Protein AF-A0A1T3WGR2-F1 (afdb_monomer_lite)

Foldseek 3Di:
DDPPDDCVPVPDDPDDDDDDDDDDPVCQVVVCVVCPPPPPDDDDAPCPDPPDPPPPPPDDVVVSVVSVVVVVVVVVVVVVVVVD

pLDDT: mean 82.32, std 11.99, range [49.84, 97.0]

Secondary structure (DSSP, 8-state):
--TT--TTTS-SPPP-PPP-----GGGHHHHHHHHTT-TT-----GGG-TT-----TT--HHHHHHHHHHHHHHHHHHHHHHH-

Radius of gyration: 17.87 Å; chains: 1; bounding box: 41×24×44 Å

Organism: NCBI:txid1801

Sequence (84 aa):
AALFHDEELDGPLPARTRTVVLTSDEQRPAVVTRTEGFADLDVVSADDVPDLATTISGVRPEQQLATVAVRLEMTAVYLRLVRG

Structure (mmCIF, N/CA/C/O backbone):
data_AF-A0A1T3WGR2-F1
#
_entry.id   AF-A0A1T3WGR2-F1
#
loop_
_atom_site.group_PDB
_atom_site.id
_atom_site.type_symbol
_atom_site.label_atom_id
_atom_site.label_alt_id
_atom_site.label_comp_id
_atom_site.label_asym_id
_atom_site.label_entity_id
_atom_site.label_seq_id
_atom_site.pdbx_PDB_ins_code
_atom_site.Cartn_x
_atom_site.Cartn_y
_atom_site.Cartn_z
_atom_site.occupancy
_atom_site.B_iso_or_equiv
_atom_site.auth_seq_id
_atom_site.auth_comp_id
_atom_site.auth_asym_id
_atom_site.auth_atom_id
_atom_site.pdbx_PDB_model_num
ATOM 1 N N . ALA A 1 1 ? -19.401 -10.035 -14.425 1.00 53.91 1 ALA A N 1
ATOM 2 C CA . ALA A 1 1 ? -19.873 -9.332 -15.631 1.00 53.91 1 ALA A CA 1
ATOM 3 C C . ALA A 1 1 ? -20.975 -8.375 -15.201 1.00 53.91 1 ALA A C 1
ATOM 5 O O . ALA A 1 1 ? -21.920 -8.829 -14.564 1.00 53.91 1 ALA A O 1
ATOM 6 N N . ALA A 1 2 ? -20.797 -7.069 -15.415 1.00 71.06 2 ALA A N 1
ATOM 7 C CA . ALA A 1 2 ? -21.815 -6.070 -15.095 1.00 71.06 2 ALA A CA 1
ATOM 8 C C . ALA A 1 2 ? -22.913 -6.115 -16.167 1.00 71.06 2 ALA A C 1
ATOM 10 O O . ALA A 1 2 ? -22.602 -6.229 -17.347 1.00 71.06 2 ALA A O 1
ATOM 11 N N . LEU A 1 3 ? -24.179 -6.033 -15.755 1.00 73.06 3 LEU A N 1
ATOM 12 C CA . LEU A 1 3 ? -25.367 -6.206 -16.608 1.00 73.06 3 LEU A CA 1
ATOM 13 C C . LEU A 1 3 ? -25.490 -5.168 -17.750 1.00 73.06 3 LEU A C 1
ATOM 15 O O . LEU A 1 3 ? -26.347 -5.317 -18.612 1.00 73.06 3 LEU A O 1
ATOM 19 N N . PHE A 1 4 ? -24.658 -4.123 -17.736 1.00 80.38 4 PHE A N 1
ATOM 20 C CA . PHE A 1 4 ? -24.738 -2.963 -18.630 1.00 80.38 4 PHE A CA 1
ATOM 21 C C . PHE A 1 4 ? -23.461 -2.706 -19.441 1.00 80.38 4 PHE A C 1
ATOM 23 O O . PHE A 1 4 ? -23.379 -1.662 -20.072 1.00 80.38 4 PHE A O 1
ATOM 30 N N . HIS A 1 5 ? -22.462 -3.595 -19.399 1.00 75.50 5 HIS A N 1
ATOM 31 C CA . HIS A 1 5 ? -21.246 -3.391 -20.190 1.00 75.50 5 HIS A CA 1
ATOM 32 C C . HIS A 1 5 ? -21.491 -3.772 -21.656 1.00 75.50 5 HIS A C 1
ATOM 34 O O . HIS A 1 5 ? -21.830 -4.926 -21.927 1.00 75.50 5 HIS A O 1
ATOM 40 N N . ASP A 1 6 ? -21.311 -2.817 -22.569 1.00 85.44 6 ASP A N 1
ATOM 41 C CA . ASP A 1 6 ? -21.421 -2.989 -24.023 1.00 85.44 6 ASP A CA 1
ATOM 42 C C . ASP A 1 6 ? -20.117 -2.522 -24.686 1.00 85.44 6 ASP A C 1
ATOM 44 O O . ASP A 1 6 ? -19.741 -1.354 -24.595 1.00 85.44 6 ASP A O 1
ATOM 48 N N . GLU A 1 7 ? -19.415 -3.440 -25.355 1.00 79.38 7 GLU A N 1
ATOM 49 C CA . GLU A 1 7 ? -18.101 -3.188 -25.958 1.00 79.38 7 GLU A CA 1
ATOM 50 C C . GLU A 1 7 ? -18.137 -2.163 -27.111 1.00 79.38 7 GLU A C 1
ATOM 52 O O . GLU A 1 7 ? -17.118 -1.522 -27.377 1.00 79.38 7 GLU A O 1
ATOM 57 N N . GLU A 1 8 ? -19.285 -1.964 -27.777 1.00 81.19 8 GLU A N 1
ATOM 58 C CA . GLU A 1 8 ? -19.429 -0.973 -28.857 1.00 81.19 8 GLU A CA 1
ATOM 59 C C . GLU A 1 8 ? -19.671 0.448 -28.327 1.00 81.19 8 GLU A C 1
ATOM 61 O O . GLU A 1 8 ? -19.257 1.421 -28.964 1.00 81.19 8 GLU A O 1
ATOM 66 N N . LEU A 1 9 ? -20.316 0.580 -27.163 1.00 81.50 9 LEU A N 1
ATOM 67 C CA . LEU A 1 9 ? -20.675 1.876 -26.572 1.00 81.50 9 LEU A CA 1
ATOM 68 C C . LEU A 1 9 ? -19.675 2.354 -25.516 1.00 81.50 9 LEU A C 1
ATOM 70 O O . LEU A 1 9 ? -19.378 3.548 -25.455 1.00 81.50 9 LEU A O 1
ATOM 74 N N . ASP A 1 10 ? -19.138 1.441 -24.707 1.00 83.50 10 ASP A N 1
ATOM 75 C CA . ASP A 1 10 ? -18.215 1.778 -23.617 1.00 83.50 10 ASP A CA 1
ATOM 76 C C . ASP A 1 10 ? -16.770 1.953 -24.105 1.00 83.50 10 ASP A C 1
ATOM 78 O O . ASP A 1 10 ? -15.936 2.551 -23.418 1.00 83.50 10 ASP A O 1
ATOM 82 N N . GLY A 1 11 ? -16.469 1.456 -25.307 1.00 81.06 11 GLY A N 1
ATOM 83 C CA . GLY A 1 11 ? -15.124 1.449 -25.859 1.00 81.06 11 GLY A CA 1
ATOM 84 C C . GLY A 1 11 ? -14.166 0.530 -25.086 1.00 81.06 11 GLY A C 1
ATOM 85 O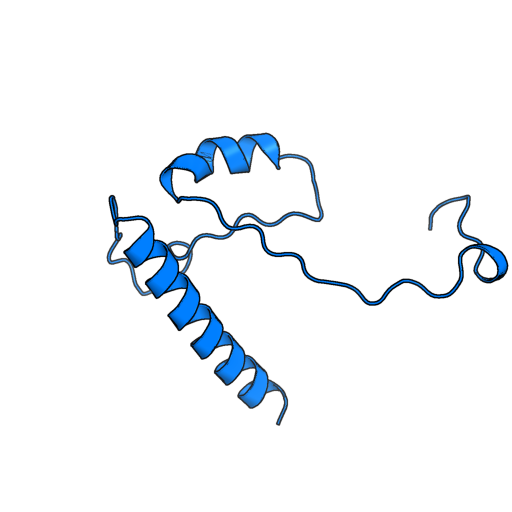 O . GLY A 1 11 ? -14.550 -0.183 -24.155 1.00 81.06 11 GLY A O 1
ATOM 86 N N . PRO A 1 12 ? -12.881 0.497 -25.478 1.00 80.69 12 PRO A N 1
ATOM 87 C CA . PRO A 1 12 ? -11.907 -0.369 -24.831 1.00 80.69 12 PRO A CA 1
ATOM 88 C C . PRO A 1 12 ? -11.700 0.040 -23.370 1.00 80.69 12 PRO A C 1
ATOM 90 O O . PRO A 1 12 ? -11.579 1.228 -23.060 1.00 80.69 12 PRO A O 1
ATOM 93 N N . LEU A 1 13 ? -11.586 -0.954 -22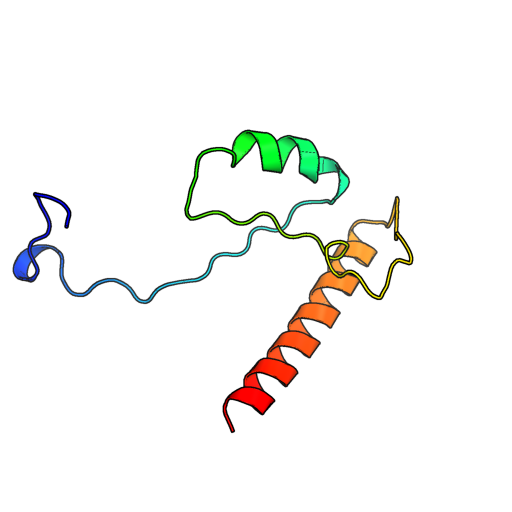.480 1.00 73.38 13 LEU A N 1
ATOM 94 C CA . LEU A 1 13 ? -11.260 -0.714 -21.075 1.00 73.38 13 LEU A CA 1
ATOM 95 C C . LEU A 1 13 ? -10.008 0.175 -20.978 1.00 73.38 13 LEU A C 1
ATOM 97 O O . LEU A 1 13 ? -8.992 -0.135 -21.615 1.00 73.38 13 LEU A O 1
ATOM 101 N N . PRO A 1 14 ? -10.044 1.261 -20.184 1.00 73.31 14 PRO A N 1
ATOM 102 C CA . PRO A 1 14 ? -8.886 2.122 -20.026 1.00 73.31 14 PRO A CA 1
ATOM 103 C C . PRO A 1 14 ? -7.708 1.307 -19.492 1.00 73.31 14 PRO A C 1
ATOM 105 O O . PRO A 1 14 ? -7.876 0.361 -18.713 1.00 73.31 14 PRO A O 1
ATOM 108 N N . ALA A 1 15 ? -6.495 1.682 -19.905 1.00 80.81 15 ALA A N 1
ATOM 109 C CA . ALA A 1 15 ? -5.289 1.090 -19.345 1.00 80.81 15 ALA A CA 1
ATOM 110 C C . ALA A 1 15 ? -5.362 1.177 -17.813 1.00 80.81 15 ALA A C 1
ATOM 112 O O . ALA A 1 15 ? -5.701 2.226 -17.263 1.00 80.81 15 ALA A O 1
ATOM 113 N N . ARG A 1 16 ? -5.081 0.065 -17.122 1.00 74.62 16 ARG A N 1
ATOM 114 C CA . ARG A 1 16 ? -5.152 0.011 -15.657 1.00 74.62 16 ARG A CA 1
ATOM 115 C C . ARG A 1 16 ? -4.101 0.948 -15.057 1.00 74.62 16 ARG A C 1
ATOM 117 O O . ARG A 1 16 ? -2.947 0.558 -14.885 1.00 74.62 16 ARG A O 1
ATOM 124 N N . THR A 1 17 ? -4.497 2.177 -14.741 1.00 80.75 17 THR A N 1
ATOM 125 C CA . THR A 1 17 ? -3.647 3.141 -14.040 1.00 80.75 17 THR A CA 1
ATOM 126 C C . THR A 1 17 ? -3.566 2.747 -12.573 1.00 80.75 17 THR A C 1
ATOM 128 O O . THR A 1 17 ? -4.584 2.633 -11.895 1.00 80.75 17 THR A O 1
ATOM 131 N N . ARG A 1 18 ? -2.347 2.541 -12.070 1.00 84.06 18 ARG A N 1
ATOM 132 C CA . ARG A 1 18 ? -2.108 2.417 -10.630 1.00 84.06 18 ARG A CA 1
ATOM 133 C C . ARG A 1 18 ? -1.969 3.814 -10.040 1.00 84.06 18 ARG A C 1
ATOM 135 O O . ARG A 1 18 ? -1.057 4.544 -10.419 1.00 84.06 18 ARG A O 1
ATOM 142 N N . THR A 1 19 ? -2.856 4.163 -9.117 1.00 89.38 19 THR A N 1
ATOM 143 C CA . THR A 1 19 ? -2.818 5.437 -8.392 1.00 89.38 19 THR A CA 1
ATOM 144 C C . THR A 1 19 ? -2.196 5.211 -7.023 1.00 89.38 19 THR A C 1
ATOM 146 O O . THR A 1 19 ? -2.591 4.294 -6.310 1.00 89.38 19 THR A O 1
ATOM 149 N N . VAL A 1 20 ? -1.234 6.053 -6.652 1.00 90.75 20 VAL A N 1
ATOM 150 C CA . VAL A 1 20 ? -0.623 6.048 -5.319 1.00 90.75 20 VAL A CA 1
ATOM 151 C C . VAL A 1 20 ? -0.963 7.367 -4.642 1.00 90.75 20 VAL A C 1
ATOM 153 O O . VAL A 1 20 ? -0.755 8.432 -5.220 1.00 90.75 20 VAL A O 1
ATOM 156 N N . VAL A 1 21 ? -1.482 7.292 -3.419 1.00 92.50 21 VAL A N 1
ATOM 157 C CA . VAL A 1 21 ? -1.765 8.456 -2.574 1.00 92.50 21 VAL A CA 1
ATOM 158 C C . VAL A 1 21 ? -0.892 8.348 -1.334 1.00 92.50 21 VAL A C 1
ATOM 160 O O . VAL A 1 21 ? -0.915 7.331 -0.646 1.00 92.50 21 VAL A O 1
ATOM 163 N N . LEU A 1 22 ? -0.098 9.383 -1.069 1.00 91.31 22 LEU A N 1
ATOM 164 C CA . LEU A 1 22 ? 0.810 9.411 0.073 1.00 91.31 22 LEU A CA 1
ATOM 165 C C . LEU A 1 22 ? 0.111 10.022 1.291 1.00 91.31 22 LEU A C 1
ATOM 167 O O . LEU A 1 22 ? -0.559 11.048 1.186 1.00 91.31 22 LEU A O 1
ATOM 171 N N . THR A 1 23 ? 0.304 9.393 2.444 1.00 91.62 23 THR A N 1
ATOM 172 C CA . THR A 1 23 ? -0.198 9.815 3.757 1.00 91.62 23 THR A CA 1
ATOM 173 C C . THR A 1 23 ? 0.928 9.671 4.773 1.00 91.62 23 THR A C 1
ATOM 175 O O . THR A 1 23 ? 1.824 8.849 4.572 1.00 91.62 23 THR A O 1
ATOM 178 N N . SER A 1 24 ? 0.905 10.452 5.856 1.00 89.62 24 SER A N 1
ATOM 179 C CA . SER A 1 24 ? 1.851 10.216 6.948 1.00 89.62 24 SER A CA 1
ATOM 180 C C . SER A 1 2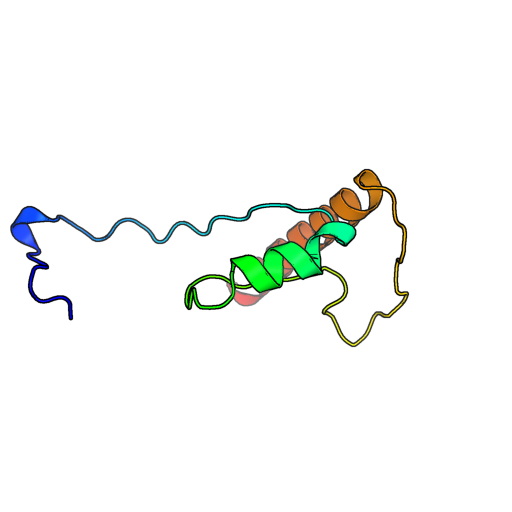4 ? 1.488 8.942 7.703 1.00 89.62 24 SER A C 1
ATOM 182 O O . SER A 1 24 ? 0.317 8.548 7.767 1.00 89.62 24 SER A O 1
ATOM 184 N N . ASP A 1 25 ? 2.492 8.324 8.317 1.00 88.25 25 ASP A N 1
ATOM 185 C CA . ASP A 1 25 ? 2.306 7.091 9.086 1.00 88.25 25 ASP A CA 1
ATOM 186 C C . ASP A 1 25 ? 1.392 7.308 10.316 1.00 88.25 25 ASP A C 1
ATOM 188 O O . ASP A 1 25 ? 0.590 6.448 10.676 1.00 88.25 25 ASP A O 1
ATOM 192 N N . GLU A 1 26 ? 1.387 8.524 10.882 1.00 89.12 26 GLU A N 1
ATOM 193 C CA . GLU A 1 26 ? 0.473 8.941 11.962 1.00 89.12 26 GLU A CA 1
ATOM 194 C C . GLU A 1 26 ? -1.010 8.849 11.567 1.00 89.12 26 GLU A C 1
ATOM 196 O O . GLU A 1 26 ? -1.876 8.592 12.404 1.00 89.12 26 GLU A O 1
ATOM 201 N N . GLN A 1 27 ? -1.326 9.053 10.286 1.00 92.06 27 GLN A N 1
ATOM 202 C CA . GLN A 1 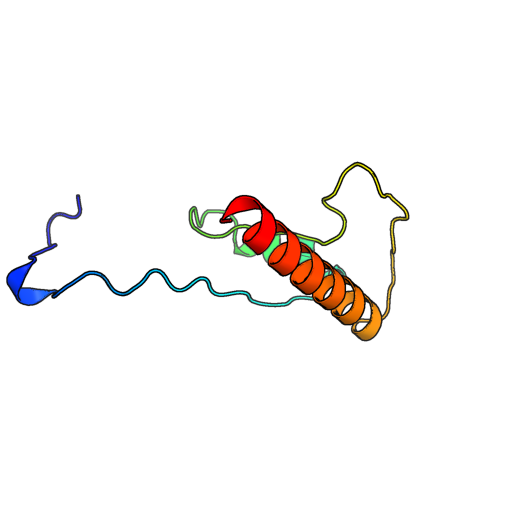27 ? -2.695 9.008 9.774 1.00 92.06 27 GLN A CA 1
ATOM 203 C C . GLN A 1 27 ? -3.160 7.584 9.446 1.00 92.06 27 GLN A C 1
ATOM 205 O O . GLN A 1 27 ? -4.349 7.388 9.174 1.00 92.06 27 GLN A O 1
ATOM 210 N N . ARG A 1 28 ? -2.268 6.583 9.505 1.00 91.12 28 ARG A N 1
ATOM 211 C CA . ARG A 1 28 ? -2.554 5.198 9.103 1.00 91.12 28 ARG A CA 1
ATOM 212 C C . ARG A 1 28 ? -3.823 4.620 9.740 1.00 91.12 28 ARG A C 1
ATOM 214 O O . ARG A 1 28 ? -4.629 4.092 8.977 1.00 91.12 28 ARG A O 1
ATOM 221 N N . PRO A 1 29 ? -4.097 4.759 11.057 1.00 93.56 29 PRO A N 1
ATOM 222 C CA . PRO A 1 29 ? -5.328 4.222 11.644 1.00 93.56 29 PRO A CA 1
ATOM 223 C C . PRO A 1 29 ? -6.590 4.799 10.992 1.00 93.56 29 PRO A C 1
ATOM 225 O O . PRO A 1 29 ? -7.515 4.069 10.652 1.00 93.56 29 PRO A O 1
ATOM 228 N N . ALA A 1 30 ? -6.602 6.112 10.748 1.00 95.94 30 ALA A N 1
ATOM 229 C CA . ALA A 1 30 ? -7.739 6.792 10.140 1.00 95.94 30 ALA A CA 1
ATOM 230 C C . ALA A 1 30 ? -7.889 6.475 8.644 1.00 95.94 30 ALA A C 1
ATOM 232 O O . ALA A 1 30 ? -9.003 6.514 8.126 1.00 95.94 30 ALA A O 1
ATOM 233 N N . VAL A 1 31 ? -6.789 6.197 7.938 1.00 95.56 31 VAL A N 1
ATOM 234 C CA . VAL A 1 31 ? -6.824 5.752 6.538 1.00 95.56 31 VAL A CA 1
ATOM 235 C C . VAL A 1 31 ? -7.381 4.338 6.458 1.00 95.56 31 VAL A C 1
ATOM 237 O O . VAL A 1 31 ? -8.359 4.148 5.747 1.00 95.56 31 VAL A O 1
ATOM 240 N N . VAL A 1 32 ? -6.855 3.402 7.257 1.00 95.12 32 VAL A N 1
ATOM 241 C CA . VAL A 1 32 ? -7.319 2.005 7.297 1.00 95.12 32 VAL A CA 1
ATOM 242 C C . VAL A 1 32 ? -8.823 1.932 7.548 1.00 95.12 32 VAL A C 1
ATOM 244 O O . VAL A 1 32 ? -9.528 1.315 6.757 1.00 95.12 32 VAL A O 1
ATOM 247 N N . THR A 1 33 ? -9.337 2.624 8.572 1.00 97.00 33 THR A N 1
ATOM 248 C CA . THR A 1 33 ? -10.784 2.643 8.851 1.00 97.00 33 THR A CA 1
ATOM 249 C C . THR A 1 33 ? -11.603 3.210 7.690 1.00 97.00 33 THR A C 1
ATOM 251 O O . THR A 1 33 ? -12.702 2.740 7.425 1.00 97.00 33 THR A O 1
ATOM 254 N N . ARG A 1 34 ? -11.109 4.235 6.983 1.00 95.25 34 ARG A N 1
ATOM 255 C CA . ARG A 1 34 ? -11.859 4.850 5.873 1.00 95.25 34 ARG A CA 1
ATOM 256 C C . ARG A 1 34 ? -11.830 4.026 4.594 1.00 95.25 34 ARG A C 1
ATOM 258 O O . ARG A 1 34 ? -12.757 4.132 3.798 1.00 95.25 34 ARG A O 1
ATOM 265 N N . THR A 1 35 ? -10.761 3.272 4.371 1.00 95.50 35 THR A N 1
ATOM 266 C CA . THR A 1 35 ? -10.615 2.403 3.199 1.00 95.50 35 THR A CA 1
ATOM 267 C C . THR A 1 35 ? -11.197 1.011 3.431 1.00 95.50 35 THR A C 1
ATOM 269 O O . THR A 1 35 ? -11.318 0.235 2.487 1.00 95.50 35 THR A O 1
ATOM 272 N N . GLU A 1 36 ? -11.574 0.690 4.669 1.00 94.12 36 GLU A N 1
ATOM 273 C CA . GLU A 1 36 ? -12.238 -0.560 5.019 1.00 94.12 36 GLU A CA 1
ATOM 274 C C . GLU A 1 36 ? -13.513 -0.741 4.177 1.00 94.12 36 GLU A C 1
ATOM 276 O O . GLU A 1 36 ? -14.397 0.114 4.153 1.00 94.12 36 GLU A O 1
ATOM 281 N N . GLY A 1 37 ? -13.589 -1.851 3.438 1.00 91.56 37 GLY A N 1
ATOM 282 C CA . GLY A 1 37 ? -14.712 -2.165 2.548 1.00 91.56 37 GLY A CA 1
ATOM 283 C C . GLY A 1 37 ? -14.491 -1.849 1.064 1.00 91.56 37 GLY A C 1
ATOM 284 O O . GLY A 1 37 ? -15.297 -2.278 0.240 1.00 91.56 37 GLY A O 1
ATOM 285 N N . PHE A 1 38 ? -13.395 -1.182 0.691 1.00 93.62 38 PHE A N 1
ATOM 286 C CA . PHE A 1 38 ? -13.001 -1.035 -0.713 1.00 93.62 38 PHE A CA 1
ATOM 287 C C . PHE A 1 38 ? -12.021 -2.146 -1.109 1.00 93.62 38 PHE A C 1
ATOM 289 O O . PHE A 1 38 ? -10.854 -2.109 -0.737 1.00 93.62 38 PHE A O 1
ATOM 296 N N . ALA A 1 39 ? -12.490 -3.127 -1.886 1.00 88.81 39 ALA A N 1
ATOM 297 C CA . ALA A 1 39 ? -11.689 -4.297 -2.273 1.00 88.81 39 ALA A CA 1
ATOM 298 C C . ALA A 1 39 ? -10.485 -3.970 -3.178 1.00 88.81 39 ALA A C 1
ATOM 300 O O . ALA A 1 39 ? -9.544 -4.753 -3.245 1.00 88.81 39 ALA A O 1
ATOM 301 N N . ASP A 1 40 ? -10.520 -2.824 -3.859 1.00 89.38 40 ASP A N 1
ATOM 302 C CA . ASP A 1 40 ? -9.479 -2.399 -4.798 1.00 89.38 40 ASP A CA 1
ATOM 303 C C . ASP A 1 40 ? -8.429 -1.470 -4.155 1.00 89.38 40 ASP A C 1
ATOM 305 O O . ASP A 1 40 ? -7.585 -0.914 -4.862 1.00 89.38 40 ASP A O 1
ATOM 309 N N . LEU A 1 41 ? -8.494 -1.253 -2.833 1.00 93.12 41 LEU A N 1
ATOM 310 C CA . LEU A 1 41 ? -7.567 -0.392 -2.098 1.00 93.12 41 LEU A CA 1
ATOM 311 C C . LEU A 1 41 ? -6.700 -1.204 -1.136 1.00 93.12 41 LEU A C 1
ATOM 313 O O . LEU A 1 41 ? -7.204 -1.824 -0.205 1.00 93.12 41 LEU A O 1
ATOM 317 N N . ASP A 1 42 ? -5.385 -1.091 -1.308 1.00 92.25 42 ASP A N 1
ATOM 318 C CA . ASP A 1 42 ? -4.395 -1.619 -0.374 1.00 92.25 42 ASP A CA 1
ATOM 319 C C . ASP A 1 42 ? -3.728 -0.471 0.392 1.00 92.25 42 ASP A C 1
ATOM 321 O O . ASP A 1 42 ? -3.236 0.494 -0.201 1.00 92.25 42 ASP A O 1
ATOM 325 N N . VAL A 1 43 ? -3.673 -0.585 1.722 1.00 92.50 43 VAL A N 1
ATOM 326 C CA . VAL A 1 43 ? -2.918 0.336 2.582 1.00 92.50 43 VAL A CA 1
ATOM 327 C C . VAL A 1 43 ? -1.584 -0.310 2.931 1.00 92.50 43 VAL A C 1
ATOM 329 O O . VAL A 1 43 ? -1.538 -1.298 3.657 1.00 92.50 43 VAL A O 1
ATOM 332 N N . VAL A 1 44 ? -0.495 0.275 2.435 1.00 89.62 44 VAL A N 1
ATOM 333 C CA . VAL A 1 44 ? 0.870 -0.241 2.603 1.00 89.62 44 VAL A CA 1
ATOM 334 C C . VAL A 1 44 ? 1.727 0.811 3.302 1.00 89.62 44 VAL A C 1
ATOM 336 O O . VAL A 1 44 ? 1.690 1.985 2.937 1.00 89.62 44 VAL A O 1
ATOM 339 N N . SER A 1 45 ? 2.507 0.392 4.295 1.00 86.94 45 SER A N 1
ATOM 340 C CA . SER A 1 45 ? 3.545 1.188 4.951 1.00 86.94 45 SER A CA 1
ATOM 341 C C . SER A 1 45 ? 4.932 0.648 4.605 1.00 86.94 45 SER A C 1
ATOM 343 O O . SER A 1 45 ? 5.119 -0.514 4.238 1.00 86.94 45 SER A O 1
ATOM 345 N N . ALA A 1 46 ? 5.943 1.505 4.747 1.00 78.50 46 ALA A N 1
ATOM 346 C CA . ALA A 1 46 ? 7.328 1.069 4.689 1.00 78.50 46 ALA A CA 1
ATOM 347 C C . ALA A 1 46 ? 7.634 0.036 5.798 1.00 78.50 46 ALA A C 1
ATOM 349 O O . ALA A 1 46 ? 8.444 -0.872 5.609 1.00 78.50 46 ALA A O 1
ATOM 350 N N . ASP A 1 47 ? 6.953 0.092 6.930 1.00 78.62 47 ASP A N 1
ATOM 351 C CA . ASP A 1 47 ? 7.260 -0.817 8.034 1.00 78.62 47 ASP A CA 1
ATOM 352 C C . ASP A 1 47 ? 6.675 -2.230 7.856 1.00 78.62 47 ASP A C 1
ATOM 354 O O . ASP A 1 47 ? 7.045 -3.138 8.593 1.00 78.62 47 ASP A O 1
ATOM 358 N N . ASP A 1 48 ? 5.856 -2.473 6.825 1.00 79.75 48 ASP A N 1
ATOM 359 C CA . ASP A 1 48 ? 5.241 -3.786 6.561 1.00 79.75 48 ASP A CA 1
ATOM 360 C C . ASP A 1 48 ? 6.240 -4.850 6.024 1.00 79.75 48 ASP A C 1
ATOM 362 O O . ASP A 1 48 ? 5.841 -5.946 5.630 1.00 79.75 48 ASP A O 1
ATOM 366 N N . VAL A 1 49 ? 7.550 -4.558 5.993 1.00 73.06 49 VAL A N 1
ATOM 367 C CA . VAL A 1 49 ? 8.600 -5.492 5.542 1.00 73.06 49 VAL A CA 1
ATOM 368 C C . VAL A 1 49 ? 9.231 -6.210 6.751 1.00 73.06 49 VAL A C 1
ATOM 370 O O . VAL A 1 49 ? 9.888 -5.554 7.561 1.00 73.06 49 VAL A O 1
ATOM 373 N N . PRO A 1 50 ? 9.104 -7.547 6.867 1.00 60.62 50 PRO A N 1
ATOM 374 C CA . PRO A 1 50 ? 9.38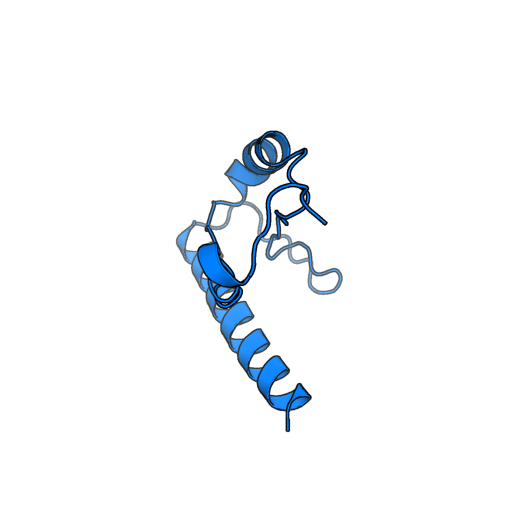7 -8.281 8.108 1.00 60.62 50 PRO A CA 1
ATOM 375 C C . PRO A 1 50 ? 10.863 -8.339 8.554 1.00 60.62 50 PRO A C 1
ATOM 377 O O . PRO A 1 50 ? 11.112 -8.576 9.732 1.00 60.62 50 PRO A O 1
ATOM 380 N N . ASP A 1 51 ? 11.842 -8.078 7.678 1.00 58.56 51 ASP A N 1
ATOM 381 C CA . ASP A 1 51 ? 13.268 -8.358 7.958 1.00 58.56 51 ASP A CA 1
ATOM 382 C C . ASP A 1 51 ? 14.136 -7.133 8.325 1.00 58.56 51 ASP A C 1
ATOM 384 O O . ASP A 1 51 ? 15.351 -7.250 8.481 1.00 58.56 51 ASP A O 1
ATOM 388 N N . LEU A 1 52 ? 13.550 -5.939 8.473 1.00 56.22 52 LEU A N 1
ATOM 389 C CA . LEU A 1 52 ? 14.300 -4.678 8.630 1.00 56.22 52 LEU A CA 1
ATOM 390 C C . LEU A 1 52 ? 13.754 -3.780 9.746 1.00 56.22 52 LEU A C 1
ATOM 392 O O . LEU A 1 52 ? 13.835 -2.558 9.649 1.00 56.22 52 LEU A O 1
ATOM 396 N N . ALA A 1 53 ? 13.207 -4.377 10.809 1.00 49.84 53 ALA A N 1
ATOM 397 C CA . ALA A 1 53 ? 12.590 -3.673 11.933 1.00 49.84 53 ALA A CA 1
ATOM 398 C C . ALA A 1 53 ? 13.604 -2.874 12.785 1.00 49.84 53 ALA A C 1
ATOM 400 O O . ALA A 1 53 ? 13.835 -3.151 13.958 1.00 49.84 53 ALA A O 1
ATOM 401 N N . THR A 1 54 ? 14.189 -1.824 12.214 1.00 57.59 54 THR A N 1
ATOM 402 C CA . THR A 1 54 ? 14.287 -0.564 12.941 1.00 57.59 54 THR A CA 1
ATOM 403 C C . THR A 1 54 ? 12.945 0.106 12.724 1.00 57.59 54 THR A C 1
ATOM 405 O O . THR A 1 54 ? 12.730 0.710 11.680 1.00 57.59 54 THR A O 1
ATOM 408 N N . THR A 1 55 ? 12.018 -0.057 13.669 1.00 56.53 55 THR A N 1
ATOM 409 C CA . THR A 1 55 ? 10.787 0.733 13.684 1.00 56.53 55 THR A CA 1
ATOM 410 C C . THR A 1 55 ? 11.204 2.194 13.706 1.00 56.53 55 THR A C 1
ATOM 412 O O . THR A 1 55 ? 11.687 2.690 14.728 1.00 56.53 55 THR A O 1
ATOM 415 N N . ILE A 1 56 ? 11.087 2.882 12.571 1.00 59.72 56 ILE A N 1
ATOM 416 C CA . ILE A 1 56 ? 11.398 4.303 12.518 1.00 59.72 56 ILE A CA 1
ATOM 417 C C . ILE A 1 56 ? 10.127 5.013 12.985 1.00 59.72 56 ILE A C 1
ATOM 419 O O . ILE A 1 56 ? 9.320 5.497 12.207 1.00 59.72 56 ILE A O 1
ATOM 423 N N . SER A 1 57 ? 9.888 4.994 14.295 1.00 54.97 57 SER A N 1
ATOM 424 C CA . SER A 1 57 ? 8.729 5.659 14.889 1.00 54.97 57 SER A CA 1
ATOM 425 C C . SER A 1 57 ? 9.054 7.139 15.099 1.00 54.97 57 SER A C 1
ATOM 427 O O . SER A 1 57 ? 10.110 7.472 15.637 1.00 54.97 57 SER A O 1
ATOM 429 N N . GLY A 1 58 ? 8.158 8.042 14.694 1.00 61.09 58 GLY A N 1
ATOM 430 C CA . GLY A 1 58 ? 8.345 9.491 14.878 1.00 61.09 58 GLY A CA 1
ATOM 431 C C . GLY A 1 58 ? 9.320 10.150 13.892 1.00 61.09 58 GLY A C 1
ATOM 432 O O . GLY A 1 58 ? 9.883 11.204 14.191 1.00 61.09 58 GLY A O 1
ATOM 433 N N . VAL A 1 59 ? 9.539 9.545 12.720 1.00 69.75 59 VAL A N 1
ATOM 434 C CA . VAL A 1 59 ? 10.314 10.163 11.632 1.00 69.75 59 VAL A CA 1
ATOM 435 C C . VAL A 1 59 ? 9.587 11.383 11.104 1.00 69.75 59 VAL A C 1
ATOM 437 O O . VAL A 1 59 ? 8.379 11.340 10.860 1.00 69.75 59 VAL A O 1
ATOM 440 N N . ARG A 1 60 ? 10.345 12.452 10.853 1.00 85.06 60 ARG A N 1
ATOM 441 C CA . ARG A 1 60 ? 9.814 13.635 10.179 1.00 85.06 60 ARG A CA 1
ATOM 442 C C . ARG A 1 60 ? 9.243 13.243 8.806 1.00 85.06 60 ARG A C 1
ATOM 444 O O . ARG A 1 60 ? 9.776 12.315 8.186 1.00 85.06 60 ARG A O 1
ATOM 451 N N . PRO A 1 61 ? 8.201 13.923 8.299 1.00 86.00 61 PRO A N 1
ATOM 452 C CA . PRO A 1 61 ? 7.585 13.572 7.018 1.00 86.00 61 PRO A CA 1
ATOM 453 C C . PRO A 1 61 ? 8.602 13.504 5.867 1.00 86.00 61 PRO A C 1
ATOM 455 O O . PRO A 1 61 ? 8.497 12.641 5.000 1.00 86.00 61 PRO A O 1
ATOM 458 N N . GLU A 1 62 ? 9.650 14.329 5.889 1.00 88.00 62 GLU A N 1
ATOM 459 C CA . GLU A 1 62 ? 10.722 14.312 4.890 1.00 88.00 62 GLU A CA 1
ATOM 460 C C . GLU A 1 62 ? 11.506 12.992 4.889 1.00 88.00 62 GLU A C 1
ATOM 462 O O . GLU A 1 62 ? 11.901 12.497 3.836 1.00 88.00 62 GLU A O 1
ATOM 467 N N . GLN A 1 63 ? 11.715 12.394 6.061 1.00 87.31 63 GLN A N 1
ATOM 468 C CA . GLN A 1 63 ? 12.423 11.123 6.200 1.00 87.31 63 GLN A CA 1
ATOM 469 C C . GLN A 1 63 ? 11.538 9.940 5.776 1.00 87.31 63 GLN A C 1
ATOM 471 O O . GLN A 1 63 ? 12.038 8.990 5.167 1.00 87.31 63 GLN A O 1
ATOM 476 N N . GLN A 1 64 ? 10.225 10.016 6.030 1.00 87.31 64 GLN A N 1
ATOM 477 C CA . GLN A 1 64 ? 9.252 9.047 5.509 1.00 87.31 64 GLN A CA 1
ATOM 478 C C . GLN A 1 64 ? 9.252 9.074 3.972 1.00 87.31 64 GLN A C 1
ATOM 480 O O . GLN A 1 64 ? 9.410 8.035 3.331 1.00 87.31 64 GLN A O 1
ATOM 485 N N . LEU A 1 65 ? 9.191 10.272 3.378 1.00 87.94 65 LEU A N 1
ATOM 486 C CA . LEU A 1 65 ? 9.259 10.459 1.926 1.00 87.94 65 LEU A CA 1
ATOM 487 C C . LEU A 1 65 ? 10.579 9.952 1.335 1.00 87.94 65 LEU A C 1
ATOM 489 O O . LEU A 1 65 ? 10.559 9.252 0.324 1.00 87.94 65 LEU A O 1
ATOM 493 N N . ALA A 1 66 ? 11.717 10.244 1.973 1.00 89.00 66 ALA A N 1
ATOM 494 C CA . ALA A 1 66 ? 13.017 9.741 1.533 1.00 89.00 66 ALA A CA 1
ATOM 495 C C . ALA A 1 66 ? 13.073 8.203 1.547 1.00 89.00 66 ALA A C 1
ATOM 497 O O . ALA A 1 66 ? 13.556 7.590 0.596 1.00 89.00 66 ALA A O 1
ATOM 498 N N . THR A 1 67 ? 12.528 7.571 2.590 1.00 88.12 67 THR A N 1
ATOM 499 C CA . THR A 1 67 ? 12.476 6.105 2.710 1.00 88.12 67 THR A CA 1
ATOM 500 C C . THR A 1 67 ? 11.618 5.482 1.609 1.00 88.12 67 THR A C 1
ATOM 502 O O . THR A 1 67 ? 12.038 4.518 0.966 1.00 88.12 67 THR A O 1
ATOM 505 N N . VAL A 1 68 ? 10.433 6.047 1.354 1.00 88.44 68 VAL A N 1
ATOM 506 C CA . VAL A 1 68 ? 9.544 5.587 0.277 1.00 88.44 68 VAL A CA 1
ATOM 507 C C . VAL A 1 68 ? 10.202 5.774 -1.090 1.00 88.44 68 VAL A C 1
ATOM 509 O O . VAL A 1 68 ? 10.179 4.845 -1.894 1.00 88.44 68 VAL A O 1
ATOM 512 N N . ALA A 1 69 ? 10.848 6.916 -1.342 1.00 90.19 69 ALA A N 1
ATOM 513 C CA . ALA A 1 69 ? 11.550 7.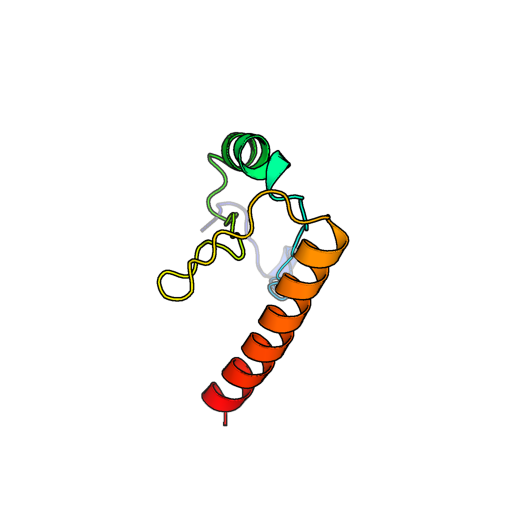176 -2.598 1.00 90.19 69 ALA A CA 1
ATOM 514 C C . ALA A 1 69 ? 12.629 6.117 -2.875 1.00 90.19 69 ALA A C 1
ATOM 516 O O . ALA A 1 69 ? 12.616 5.489 -3.932 1.00 90.19 69 ALA A O 1
ATOM 517 N N . VAL A 1 70 ? 13.499 5.831 -1.899 1.00 90.44 70 VAL A N 1
ATOM 518 C CA . VAL A 1 70 ? 14.535 4.789 -2.031 1.00 90.44 70 VAL A CA 1
ATOM 519 C C . VAL A 1 70 ? 13.920 3.417 -2.319 1.00 90.44 70 VAL A C 1
ATOM 521 O O . VAL A 1 70 ? 14.422 2.668 -3.156 1.00 90.44 70 VAL A O 1
ATOM 524 N N . ARG A 1 71 ? 12.815 3.067 -1.657 1.00 87.88 71 ARG A N 1
ATOM 525 C CA . ARG A 1 71 ? 12.144 1.779 -1.880 1.00 87.88 71 ARG A CA 1
ATOM 526 C C . ARG A 1 71 ? 11.502 1.679 -3.256 1.00 87.88 71 ARG A C 1
ATOM 528 O O . ARG A 1 71 ? 11.532 0.599 -3.845 1.00 87.88 71 ARG A O 1
ATOM 535 N N . LEU A 1 72 ? 10.957 2.772 -3.783 1.00 88.62 72 LEU A N 1
ATOM 536 C CA . LEU A 1 72 ? 10.433 2.811 -5.148 1.00 88.62 72 LEU A CA 1
ATOM 537 C C . LEU A 1 72 ? 11.553 2.633 -6.179 1.00 88.62 72 LEU A C 1
ATOM 539 O O . LEU A 1 72 ? 11.383 1.840 -7.104 1.00 88.62 72 LEU A O 1
ATOM 543 N N . GLU A 1 73 ? 12.712 3.264 -5.977 1.00 90.81 73 GLU A N 1
ATOM 544 C CA . GLU A 1 73 ? 13.896 3.056 -6.825 1.00 90.81 73 GLU A CA 1
ATOM 545 C C . GLU A 1 73 ? 14.345 1.588 -6.811 1.00 90.81 73 GLU A C 1
ATOM 547 O O . GLU A 1 73 ? 14.479 0.953 -7.859 1.00 90.81 73 GLU A O 1
ATOM 552 N N . MET A 1 74 ? 14.485 0.993 -5.622 1.00 92.62 74 MET A N 1
ATOM 553 C CA . MET A 1 74 ? 14.837 -0.426 -5.495 1.00 92.62 74 MET A CA 1
ATOM 554 C C . MET A 1 74 ? 13.787 -1.338 -6.142 1.00 92.62 74 MET A C 1
ATOM 556 O O . MET A 1 74 ? 14.136 -2.304 -6.818 1.00 92.62 74 MET A O 1
ATOM 560 N N . THR A 1 75 ? 12.500 -1.015 -5.999 1.00 88.31 75 THR A N 1
ATOM 561 C CA . THR A 1 75 ? 11.402 -1.749 -6.645 1.00 88.31 75 THR A CA 1
ATOM 562 C C . THR A 1 75 ? 11.510 -1.680 -8.166 1.00 88.31 75 THR A C 1
ATOM 564 O O . THR A 1 75 ? 11.350 -2.701 -8.833 1.00 88.31 75 THR A O 1
ATOM 567 N N . ALA A 1 76 ? 11.824 -0.513 -8.734 1.00 89.12 76 ALA A N 1
ATOM 568 C CA . ALA A 1 76 ? 12.028 -0.361 -10.172 1.00 89.12 76 ALA A CA 1
ATOM 569 C C . ALA A 1 76 ? 13.200 -1.221 -10.673 1.00 89.12 76 ALA A C 1
ATOM 571 O O . ALA A 1 76 ? 13.078 -1.891 -11.702 1.00 89.12 76 ALA A O 1
ATOM 572 N N . VAL A 1 77 ? 14.301 -1.273 -9.914 1.00 91.69 77 VAL A N 1
ATOM 573 C CA . VAL A 1 77 ? 15.438 -2.159 -10.203 1.00 91.69 77 VAL A CA 1
ATOM 574 C C . VAL A 1 77 ? 15.005 -3.627 -10.192 1.00 91.69 77 VAL A C 1
ATOM 576 O O . VAL A 1 77 ? 15.279 -4.347 -11.153 1.00 91.69 77 VAL A O 1
ATOM 579 N N . TYR A 1 78 ? 14.272 -4.072 -9.167 1.00 86.94 78 TYR A N 1
ATOM 580 C CA . TYR A 1 78 ? 13.771 -5.448 -9.102 1.00 86.94 78 TYR A CA 1
ATOM 581 C C . TYR A 1 78 ? 12.827 -5.786 -10.256 1.00 86.94 78 TYR A C 1
ATOM 583 O O . TYR A 1 78 ? 12.967 -6.839 -10.877 1.00 86.94 78 TYR A O 1
ATOM 591 N N . LEU A 1 79 ? 11.902 -4.889 -10.599 1.00 87.94 79 LEU A N 1
ATOM 592 C CA . LEU A 1 79 ? 10.982 -5.096 -11.718 1.00 87.94 79 LEU A CA 1
ATOM 593 C C . LEU A 1 79 ? 11.714 -5.223 -13.056 1.00 87.94 79 LEU A C 1
ATOM 595 O O . LEU A 1 79 ? 11.283 -5.999 -13.909 1.00 87.94 79 LEU A O 1
ATOM 599 N N . ARG A 1 80 ? 12.820 -4.494 -13.240 1.00 86.25 80 ARG A N 1
ATOM 600 C CA . ARG A 1 80 ? 13.681 -4.644 -14.416 1.00 86.25 80 ARG A CA 1
ATOM 601 C C . ARG A 1 80 ? 14.367 -6.010 -14.434 1.00 86.25 80 ARG A C 1
ATOM 603 O O . ARG A 1 80 ? 14.337 -6.673 -15.462 1.00 86.25 80 ARG A O 1
ATOM 610 N N . LEU A 1 81 ? 14.932 -6.449 -13.308 1.00 82.50 81 LEU A N 1
ATOM 611 C CA . LEU A 1 81 ? 15.600 -7.753 -13.203 1.00 82.50 81 LEU A CA 1
ATOM 612 C C . LEU A 1 81 ? 14.653 -8.929 -13.474 1.00 82.50 81 LEU A C 1
ATOM 614 O O . LEU A 1 81 ? 15.054 -9.901 -14.103 1.00 82.50 81 LEU A O 1
ATOM 618 N N . VAL A 1 82 ? 13.398 -8.837 -13.030 1.00 79.31 82 VAL A N 1
ATOM 619 C CA . VAL A 1 82 ? 12.385 -9.883 -13.254 1.00 79.31 82 VAL A CA 1
ATOM 620 C C . VAL A 1 82 ? 11.917 -9.935 -14.714 1.00 79.31 82 VAL A C 1
ATOM 622 O O . VAL A 1 82 ? 11.482 -10.989 -15.173 1.00 79.31 82 VAL A O 1
ATOM 625 N N . ARG A 1 83 ? 11.990 -8.820 -15.455 1.00 69.69 83 ARG A N 1
ATOM 626 C CA . ARG A 1 83 ? 11.510 -8.745 -16.845 1.00 69.69 83 ARG A CA 1
ATOM 627 C C . ARG A 1 83 ? 12.541 -9.099 -17.918 1.00 69.69 83 ARG A C 1
ATOM 629 O O . ARG A 1 83 ? 12.083 -9.411 -19.012 1.00 69.69 83 ARG A O 1
ATOM 636 N N . GLY A 1 84 ? 13.843 -9.120 -17.606 1.00 51.75 84 GLY A N 1
ATOM 637 C CA . GLY A 1 84 ? 14.910 -9.387 -18.585 1.00 51.75 84 GLY A CA 1
ATOM 638 C C . GLY A 1 84 ? 15.084 -8.248 -19.580 1.00 51.75 84 GLY A C 1
ATOM 639 O O . GLY A 1 84 ? 14.263 -8.153 -20.514 1.00 51.75 84 GLY A O 1
#